Protein AF-A0A947CQV2-F1 (afdb_monomer)

Nearest PDB structures (foldseek):
  3fd9-assembly1_C  TM=3.934E-01  e=8.114E+00  Pseudomonas aeruginosa UCBPP-PA14

Solvent-accessible surface area (backbone atoms only — not comparable to full-atom values): 6182 Å² total; per-residue (Å²): 134,90,91,75,80,90,82,76,84,81,69,78,75,83,77,70,65,72,61,65,62,58,61,70,60,51,79,56,51,62,56,54,51,52,47,46,51,70,76,37,44,71,57,55,51,52,50,51,51,51,52,52,49,63,61,45,42,61,57,50,47,54,52,40,49,50,52,27,52,52,39,44,52,49,32,71,75,38,68,87,66,44,68,61,62,34,51,54,36,50,52,52,42,51,50,48,52,49,52,47,62,74,73,106

Secondary structure (DSSP, 8-state):
----STT----------THHHHHTTGGGHHHHHHHHHHH-HHHHHHHHHHHHHHHHHHHHHHHHHHHHHHHHHHHHH-GGG-SHHHHHHHHHHHHHHHHHHHH-

Mean predicted aligned error: 14.05 Å

Foldseek 3Di:
DDPPPPPPPPPPPPPDDPVVVVVVVPVCVVVVVVVCCVPPVVVVVVVVVLVVVLVVLVVVLVVLVVQLVVQVVVCVVPVVVPDVSNVVSVVVSVVSVVVNVVSD

Sequence (104 aa):
MTARDSAADHRPADRRPIWSRALRRLPGLGDGLRLLWRAAPRWAIANSVVLVLQAIVPLVGLILLKWMVDALTASLADPELGIRLPLVYATLVGGVALIGALLQ

Structure (mmCIF, N/CA/C/O backbone):
data_AF-A0A947CQV2-F1
#
_entry.id   AF-A0A947CQV2-F1
#
loop_
_atom_site.group_PDB
_atom_site.id
_atom_site.type_symbol
_atom_site.label_atom_id
_atom_site.label_alt_id
_atom_site.label_comp_id
_atom_site.label_asym_id
_atom_site.label_entity_id
_atom_site.label_seq_id
_atom_site.pdbx_PDB_ins_code
_atom_site.Cartn_x
_atom_site.Cartn_y
_atom_site.Cartn_z
_atom_site.occupancy
_atom_site.B_iso_or_equiv
_atom_site.auth_seq_id
_atom_site.auth_comp_id
_atom_site.auth_asym_id
_atom_site.auth_atom_id
_atom_site.pdbx_PDB_model_num
ATOM 1 N N . MET A 1 1 ? 27.231 30.588 64.260 1.00 50.72 1 MET A N 1
ATOM 2 C CA . MET A 1 1 ? 25.787 30.416 64.016 1.00 50.72 1 MET A CA 1
ATOM 3 C C . MET A 1 1 ? 25.602 30.218 62.515 1.00 50.72 1 MET A C 1
ATOM 5 O O . MET A 1 1 ? 25.939 31.114 61.760 1.00 50.72 1 MET A O 1
ATOM 9 N N . THR A 1 2 ? 25.232 28.992 62.122 1.00 54.53 2 THR A N 1
ATOM 10 C CA . THR A 1 2 ? 24.500 28.624 60.887 1.00 54.53 2 THR A CA 1
ATOM 11 C C . THR A 1 2 ? 25.012 29.124 59.524 1.00 54.53 2 THR A C 1
ATOM 13 O O . THR A 1 2 ? 24.411 29.993 58.907 1.00 54.53 2 THR A O 1
ATOM 16 N N . ALA A 1 3 ? 26.060 28.481 58.998 1.00 56.31 3 ALA A N 1
ATOM 17 C CA . ALA A 1 3 ? 26.448 28.539 57.578 1.00 56.31 3 ALA A CA 1
ATOM 18 C C . ALA A 1 3 ? 26.563 27.120 56.975 1.00 56.31 3 ALA A C 1
ATOM 20 O O . ALA A 1 3 ? 27.506 26.810 56.253 1.00 56.31 3 ALA A O 1
ATOM 21 N N . ARG A 1 4 ? 25.646 26.21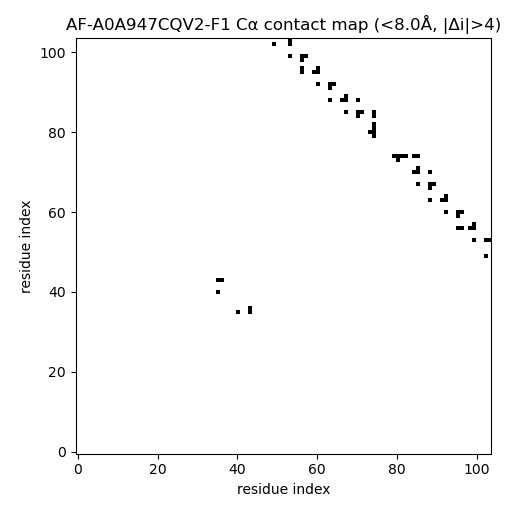4 57.355 1.00 58.28 4 ARG A N 1
ATOM 22 C CA . ARG A 1 4 ? 25.687 24.784 56.983 1.00 58.28 4 ARG A CA 1
ATOM 23 C C . ARG A 1 4 ? 24.419 24.274 56.280 1.00 58.28 4 ARG A C 1
ATOM 25 O O . ARG A 1 4 ? 24.365 23.100 55.947 1.00 58.28 4 ARG A O 1
ATOM 32 N N . ASP A 1 5 ? 23.449 25.148 56.001 1.00 58.69 5 ASP A N 1
ATOM 33 C CA . ASP A 1 5 ? 22.131 24.754 55.466 1.00 58.69 5 ASP A CA 1
ATOM 34 C C . ASP A 1 5 ? 21.984 24.828 53.937 1.00 58.69 5 ASP A C 1
ATOM 36 O O . ASP A 1 5 ? 20.984 24.368 53.397 1.00 58.69 5 ASP A O 1
ATOM 40 N N . SER A 1 6 ? 22.962 25.348 53.189 1.00 57.75 6 SER A N 1
ATOM 41 C CA . SER A 1 6 ? 22.804 25.513 51.728 1.00 57.75 6 SER A CA 1
ATOM 42 C C . SER A 1 6 ? 23.160 24.286 50.880 1.00 57.75 6 SER A C 1
ATOM 44 O O . SER A 1 6 ? 23.062 24.358 49.660 1.00 57.75 6 SER A O 1
ATOM 46 N N . ALA A 1 7 ? 23.571 23.162 51.475 1.00 58.69 7 ALA A N 1
ATOM 47 C CA . ALA A 1 7 ? 24.149 22.043 50.719 1.00 58.69 7 ALA A CA 1
ATOM 48 C C . ALA A 1 7 ? 23.222 20.829 50.501 1.00 58.69 7 ALA A C 1
ATOM 50 O O . ALA A 1 7 ? 23.678 19.836 49.942 1.00 58.69 7 ALA A O 1
ATOM 51 N N . ALA A 1 8 ? 21.954 20.858 50.929 1.00 59.72 8 ALA A N 1
ATOM 52 C CA . ALA A 1 8 ? 21.172 19.618 51.047 1.00 59.72 8 ALA A CA 1
ATOM 53 C C . ALA A 1 8 ? 19.721 19.660 50.536 1.00 59.72 8 ALA A C 1
ATOM 55 O O . ALA A 1 8 ? 18.900 18.885 51.012 1.00 59.72 8 ALA A O 1
ATOM 56 N N . ASP A 1 9 ? 19.395 20.479 49.532 1.00 60.84 9 ASP A N 1
ATOM 57 C CA . ASP A 1 9 ? 18.125 20.320 48.796 1.00 60.84 9 ASP A CA 1
ATOM 58 C C . ASP A 1 9 ? 18.383 19.992 47.322 1.00 60.84 9 ASP A C 1
ATOM 60 O O . ASP A 1 9 ? 17.929 20.646 46.390 1.00 60.84 9 ASP A O 1
ATOM 64 N N . HIS A 1 10 ? 19.166 18.938 47.094 1.00 61.22 10 HIS A N 1
ATOM 65 C CA . HIS A 1 10 ? 19.138 18.193 45.837 1.00 61.22 10 HIS A CA 1
ATOM 66 C C . HIS A 1 10 ? 18.094 17.086 45.964 1.00 61.22 10 HIS A C 1
ATOM 68 O O . HIS A 1 10 ? 18.415 15.898 45.949 1.00 61.22 10 HIS A O 1
ATOM 74 N N . ARG 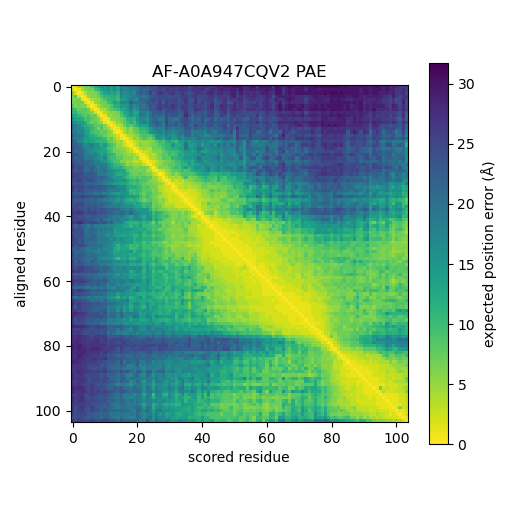A 1 11 ? 16.819 17.472 46.115 1.00 66.50 11 ARG A N 1
ATOM 75 C CA . ARG A 1 11 ? 15.720 16.530 45.897 1.00 66.50 11 ARG A CA 1
ATOM 76 C C . ARG A 1 11 ? 15.779 16.108 44.435 1.00 66.50 11 ARG A C 1
ATOM 78 O O . ARG A 1 11 ? 15.623 16.971 43.567 1.00 66.50 11 ARG A O 1
ATOM 85 N N . PRO A 1 12 ? 15.989 14.819 44.123 1.00 62.38 12 PRO A N 1
ATOM 86 C CA . PRO A 1 12 ? 15.818 14.354 42.762 1.00 62.38 12 PRO A CA 1
ATOM 87 C C . PRO A 1 12 ? 14.360 14.628 42.399 1.00 62.38 12 PRO A C 1
ATOM 89 O O . PRO A 1 12 ? 13.446 14.018 42.952 1.00 62.38 12 PRO A O 1
ATOM 92 N N . ALA A 1 13 ? 14.142 15.620 41.534 1.00 67.50 13 ALA A N 1
ATOM 93 C CA . ALA A 1 13 ? 12.832 15.921 40.995 1.00 67.50 13 ALA A CA 1
ATOM 94 C C . ALA A 1 13 ? 12.293 14.621 40.394 1.00 67.50 13 ALA A C 1
ATOM 96 O O . ALA A 1 13 ? 12.874 14.091 39.446 1.00 67.50 13 ALA A O 1
ATOM 97 N N . ASP A 1 14 ? 11.234 14.087 41.002 1.00 67.75 14 ASP A N 1
ATOM 98 C CA . ASP A 1 14 ? 10.575 12.850 40.604 1.00 67.75 14 ASP A CA 1
ATOM 99 C C . ASP A 1 14 ? 10.021 13.020 39.180 1.00 67.75 14 ASP A C 1
ATOM 101 O O . ASP A 1 14 ? 8.881 13.437 38.965 1.00 67.75 14 ASP A O 1
ATOM 105 N N . ARG A 1 15 ? 10.867 12.764 38.174 1.00 66.31 15 ARG A N 1
ATOM 106 C CA . ARG A 1 15 ? 10.526 12.795 36.749 1.00 66.31 15 ARG A CA 1
ATOM 107 C C . ARG A 1 15 ? 9.733 11.542 36.397 1.00 66.31 15 ARG A C 1
ATOM 109 O O . ARG A 1 15 ? 10.148 10.758 35.542 1.00 66.31 15 ARG A O 1
ATOM 116 N N . ARG A 1 16 ? 8.582 11.321 37.038 1.00 68.06 16 ARG A N 1
ATOM 117 C CA . ARG A 1 16 ? 7.696 10.245 36.590 1.00 68.06 16 ARG A CA 1
ATOM 118 C C . ARG A 1 16 ? 7.202 10.581 35.186 1.00 68.06 16 ARG A C 1
ATOM 120 O O . ARG A 1 16 ? 6.618 11.650 34.989 1.00 68.06 16 ARG A O 1
ATOM 127 N N . PRO A 1 17 ? 7.413 9.690 34.206 1.00 67.50 17 PRO A N 1
ATOM 128 C CA . PRO A 1 17 ? 7.001 9.931 32.836 1.00 67.50 17 PRO A CA 1
ATOM 129 C C . PRO A 1 17 ? 5.488 10.178 32.773 1.00 67.50 17 PRO A C 1
ATOM 131 O O . PRO A 1 17 ? 4.681 9.376 33.257 1.00 67.50 17 PRO A O 1
ATOM 134 N N . ILE A 1 18 ? 5.113 11.295 32.146 1.00 71.06 18 ILE A N 1
ATOM 135 C CA . ILE A 1 18 ? 3.733 11.775 31.943 1.00 71.06 18 ILE A CA 1
ATOM 136 C C . ILE A 1 18 ? 2.848 10.678 31.308 1.00 71.06 18 ILE A C 1
ATOM 138 O O . ILE A 1 18 ? 1.661 10.556 31.617 1.00 71.06 18 ILE A O 1
ATOM 142 N N . TRP A 1 19 ? 3.465 9.799 30.515 1.00 70.69 19 TRP A N 1
ATOM 143 C CA . TRP A 1 19 ? 2.900 8.611 29.871 1.00 70.69 19 TRP A CA 1
ATOM 144 C C . TRP A 1 19 ? 2.158 7.655 30.823 1.00 70.69 19 TRP A C 1
ATOM 146 O O . TRP A 1 19 ? 1.178 7.026 30.427 1.00 70.69 19 TRP A O 1
ATOM 156 N N . SER A 1 20 ? 2.545 7.595 32.103 1.00 70.19 20 SER A N 1
ATOM 157 C CA . SER A 1 20 ? 1.886 6.746 33.111 1.00 70.19 20 SER A CA 1
ATOM 158 C C . SER A 1 20 ? 0.426 7.135 33.392 1.00 70.19 20 SER A C 1
ATOM 160 O O . SER A 1 20 ? -0.370 6.284 33.794 1.00 70.19 20 SER A O 1
ATOM 162 N N . ARG A 1 21 ? 0.041 8.397 33.145 1.00 66.19 21 ARG A N 1
ATOM 163 C CA . ARG A 1 21 ? -1.358 8.850 33.247 1.00 66.19 21 ARG A CA 1
ATOM 164 C C . ARG A 1 21 ? -2.159 8.534 31.986 1.00 66.19 21 ARG A C 1
ATOM 166 O O . ARG A 1 21 ? -3.353 8.270 32.088 1.00 66.19 21 ARG A O 1
ATOM 173 N N . ALA A 1 22 ? -1.505 8.528 30.824 1.00 66.88 22 ALA A N 1
ATOM 174 C CA . ALA A 1 22 ? -2.129 8.170 29.552 1.00 66.88 22 ALA A CA 1
ATOM 175 C C . ALA A 1 22 ? -2.471 6.672 29.507 1.00 66.88 22 ALA A C 1
ATOM 177 O O . ALA A 1 22 ? -3.593 6.309 29.162 1.00 66.88 22 ALA A O 1
ATOM 178 N N . LEU A 1 23 ? -1.559 5.815 29.985 1.00 71.25 23 LEU A N 1
ATOM 179 C CA . LEU A 1 23 ? -1.777 4.366 30.080 1.00 71.25 23 LEU A CA 1
ATOM 180 C C . LEU A 1 23 ? -2.953 4.004 31.007 1.00 71.25 23 LEU A C 1
ATOM 182 O O . LEU A 1 23 ? -3.704 3.079 30.719 1.00 71.25 23 LEU A O 1
ATOM 186 N N . ARG A 1 24 ? -3.184 4.772 32.083 1.00 67.06 24 ARG A N 1
ATOM 187 C CA . ARG A 1 24 ? -4.314 4.547 33.008 1.00 67.06 24 ARG A CA 1
ATOM 188 C C . ARG A 1 24 ? -5.686 4.912 32.434 1.00 67.06 24 ARG A C 1
ATOM 190 O O . ARG A 1 24 ? -6.684 4.537 33.037 1.00 67.06 24 ARG A O 1
ATOM 197 N N . ARG A 1 25 ? -5.757 5.618 31.296 1.00 65.50 25 ARG A N 1
ATOM 198 C CA . ARG A 1 25 ? -7.020 5.911 30.587 1.00 65.50 25 ARG A CA 1
ATOM 199 C C . ARG A 1 25 ? -7.378 4.872 29.521 1.00 65.50 25 ARG A C 1
ATOM 201 O O . ARG A 1 25 ? -8.504 4.872 29.038 1.00 65.50 25 ARG A O 1
ATOM 208 N N . LEU A 1 26 ? -6.459 3.963 29.198 1.00 66.75 26 LEU A N 1
ATOM 209 C CA . LEU A 1 26 ? -6.691 2.865 28.257 1.00 66.75 26 LEU A CA 1
ATOM 210 C C . LEU A 1 26 ? -7.747 1.821 28.685 1.00 66.75 26 LEU A C 1
ATOM 212 O O . LEU A 1 26 ? -8.362 1.259 27.780 1.00 66.75 26 LEU A O 1
ATOM 216 N N . PRO A 1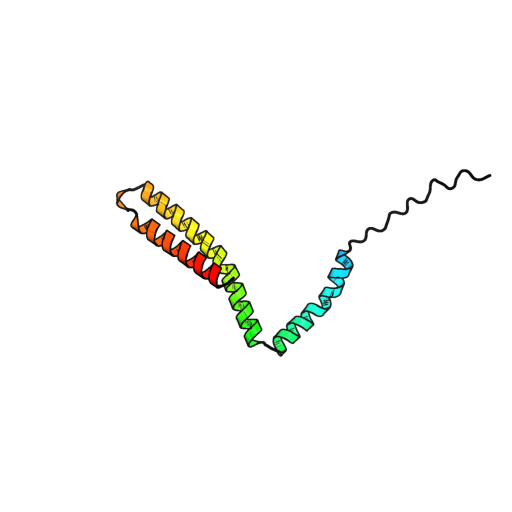 27 ? -8.025 1.552 29.985 1.00 65.94 27 PRO A N 1
ATOM 217 C CA . PRO A 1 27 ? -8.963 0.492 30.373 1.00 65.94 27 PRO A CA 1
ATOM 218 C C . PRO A 1 27 ? -10.381 0.650 29.801 1.00 65.94 27 PRO A C 1
ATOM 220 O O . PRO A 1 27 ? -11.059 -0.348 29.598 1.00 65.94 27 PRO A O 1
ATOM 223 N N . GLY A 1 28 ? -10.817 1.880 29.493 1.00 65.69 28 GLY A N 1
ATOM 224 C CA . GLY A 1 28 ? -12.146 2.159 28.928 1.00 65.69 28 GLY A CA 1
ATOM 225 C C . GLY A 1 28 ? -12.245 2.077 27.398 1.00 65.69 28 GLY A C 1
ATOM 226 O O . GLY A 1 28 ? -13.339 2.211 26.851 1.00 65.69 28 GLY A O 1
ATOM 227 N N . LEU A 1 29 ? -11.136 1.857 26.680 1.00 68.06 29 LEU A N 1
ATOM 228 C CA . LEU A 1 29 ? -11.155 1.759 25.211 1.00 68.06 29 LEU A CA 1
ATOM 229 C C . LEU A 1 29 ? -11.936 0.534 24.726 1.00 68.06 29 LEU A C 1
ATOM 231 O O . LEU A 1 29 ? -12.607 0.603 23.698 1.00 68.06 29 LEU A O 1
ATOM 235 N N . GLY A 1 30 ? -11.888 -0.564 25.488 1.00 73.75 30 GLY A N 1
ATOM 236 C CA . GLY A 1 30 ? -12.655 -1.773 25.192 1.00 73.75 30 GLY A CA 1
ATOM 237 C C . GLY A 1 30 ? -14.163 -1.531 25.243 1.00 73.75 30 GLY A C 1
ATOM 238 O O . GLY A 1 30 ? -14.884 -1.979 24.354 1.00 73.75 30 GLY A O 1
ATOM 239 N N . ASP A 1 31 ? -14.633 -0.753 26.221 1.00 71.25 31 ASP A N 1
ATOM 240 C CA . ASP A 1 31 ? -16.052 -0.415 26.354 1.00 71.25 31 ASP A CA 1
ATOM 241 C C . ASP A 1 31 ? -16.519 0.549 25.262 1.00 71.25 31 ASP A C 1
ATOM 243 O O . ASP A 1 31 ? -17.605 0.367 24.712 1.00 71.25 31 ASP A O 1
ATOM 247 N N . GLY A 1 32 ? -15.680 1.515 24.870 1.00 72.69 32 GLY A N 1
ATOM 248 C CA . GLY A 1 32 ? -15.955 2.397 23.731 1.00 72.69 32 GLY A CA 1
ATOM 249 C C . GLY A 1 32 ? -16.068 1.633 22.407 1.00 72.69 32 GLY A C 1
ATOM 250 O O . GLY A 1 32 ? -17.005 1.854 21.636 1.00 72.69 32 GLY A O 1
ATOM 251 N N . LEU A 1 33 ? -15.172 0.670 22.172 1.00 72.69 33 LEU A N 1
ATOM 252 C CA . LEU A 1 33 ? -15.209 -0.185 20.983 1.00 72.69 33 LEU A CA 1
ATOM 253 C C . LEU A 1 33 ? -16.425 -1.123 20.993 1.00 72.69 33 LEU A C 1
ATOM 255 O O . LEU A 1 33 ? -17.050 -1.352 19.957 1.00 72.69 33 LEU A O 1
ATOM 259 N N . ARG A 1 34 ? -16.804 -1.620 22.173 1.00 74.31 34 ARG A N 1
ATOM 260 C CA . ARG A 1 34 ? -18.006 -2.436 22.376 1.00 74.31 34 ARG A CA 1
ATOM 261 C C . ARG A 1 34 ? -19.288 -1.630 22.158 1.00 74.31 34 ARG A C 1
ATOM 263 O O . ARG A 1 34 ? -20.260 -2.179 21.639 1.00 74.31 34 ARG A O 1
ATOM 270 N N . LEU A 1 35 ? -19.289 -0.338 22.496 1.00 75.50 35 LEU A N 1
ATOM 271 C CA . LEU A 1 35 ? -20.391 0.582 22.204 1.00 75.50 35 LEU A CA 1
ATOM 272 C C . LEU A 1 35 ? -20.525 0.833 20.698 1.00 75.50 35 LEU A C 1
ATOM 274 O O . LEU A 1 35 ? -21.629 0.749 20.167 1.00 75.50 35 LEU A O 1
ATOM 278 N N . LEU A 1 36 ? -19.404 1.062 20.005 1.00 75.62 36 LEU A N 1
ATOM 279 C CA . LEU A 1 36 ? -19.361 1.217 18.548 1.00 75.62 36 LEU A CA 1
ATOM 280 C C . LEU A 1 36 ? -19.895 -0.038 17.840 1.00 75.62 36 LEU A C 1
ATOM 282 O O . LEU A 1 36 ? -20.720 0.056 16.932 1.00 75.62 36 LEU A O 1
ATOM 286 N N . TRP A 1 37 ? -19.494 -1.217 18.323 1.00 73.00 37 TRP A N 1
ATOM 287 C CA . TRP A 1 37 ? -19.994 -2.506 17.844 1.00 73.00 37 TRP A CA 1
ATOM 288 C C . TRP A 1 37 ? -21.483 -2.733 18.124 1.00 73.00 37 TRP A C 1
ATOM 290 O O . TRP A 1 37 ? -22.143 -3.427 17.355 1.00 73.00 37 TRP A O 1
ATOM 300 N N . ARG A 1 38 ? -22.038 -2.148 19.191 1.00 76.50 38 ARG A N 1
ATOM 301 C CA . ARG A 1 38 ? -23.478 -2.212 19.493 1.00 76.50 38 ARG A CA 1
ATOM 302 C C . ARG A 1 38 ? -24.304 -1.219 18.680 1.00 76.50 38 ARG A C 1
ATOM 304 O O . ARG A 1 38 ? -25.420 -1.547 18.297 1.00 76.50 38 ARG A O 1
ATOM 311 N N . ALA A 1 39 ? -23.774 -0.024 18.437 1.00 80.06 39 ALA A N 1
ATOM 312 C CA . ALA A 1 39 ? -24.483 1.048 17.748 1.00 80.06 39 ALA A CA 1
ATOM 313 C C . ALA A 1 39 ? -24.435 0.902 16.218 1.00 80.06 39 ALA A C 1
ATOM 315 O O . ALA A 1 39 ? -25.418 1.194 15.542 1.00 80.06 39 ALA A O 1
ATOM 316 N N . ALA A 1 40 ? -23.306 0.449 15.663 1.00 78.31 40 ALA A N 1
ATOM 317 C CA . ALA A 1 40 ? -23.083 0.421 14.220 1.00 78.31 40 ALA A CA 1
ATOM 318 C C . ALA A 1 40 ? -22.185 -0.758 13.770 1.00 78.31 40 ALA A C 1
ATOM 320 O O . ALA A 1 40 ? -21.153 -0.539 13.131 1.00 78.31 40 ALA A O 1
ATOM 321 N N . PRO A 1 41 ? -22.569 -2.024 14.034 1.00 78.50 41 PRO A N 1
ATOM 322 C CA . PRO A 1 41 ? -21.741 -3.198 13.725 1.00 78.50 41 PRO A CA 1
ATOM 323 C C . PRO A 1 41 ? -21.418 -3.325 12.231 1.00 78.50 41 PRO A C 1
ATOM 325 O O . PRO A 1 41 ? -20.275 -3.563 11.853 1.00 78.50 41 PRO A O 1
ATOM 328 N N . ARG A 1 42 ? -22.411 -3.103 11.357 1.00 80.88 42 ARG A N 1
ATOM 329 C CA . ARG A 1 42 ? -22.218 -3.162 9.896 1.00 80.88 42 ARG A CA 1
ATOM 330 C C . ARG A 1 42 ? -21.232 -2.102 9.401 1.00 80.88 42 ARG A C 1
ATOM 332 O O . ARG A 1 42 ? -20.449 -2.375 8.498 1.00 80.88 42 ARG A O 1
ATOM 339 N N . TRP A 1 43 ? -21.257 -0.920 10.010 1.00 81.06 43 TRP A N 1
ATOM 340 C CA . TRP A 1 43 ? -20.376 0.194 9.661 1.00 81.06 43 TRP A CA 1
ATOM 341 C C . TRP A 1 43 ? -18.954 -0.030 10.181 1.00 81.06 43 TRP A C 1
ATOM 343 O O . TRP A 1 43 ? -18.000 0.214 9.452 1.00 81.06 43 TRP A O 1
ATOM 353 N N . ALA A 1 44 ? -18.800 -0.576 11.393 1.00 84.00 44 ALA A N 1
ATOM 354 C CA . ALA A 1 44 ? -17.497 -0.955 11.937 1.00 84.00 44 ALA A CA 1
ATOM 355 C C . ALA A 1 44 ? -16.807 -2.028 11.077 1.00 84.00 44 ALA A C 1
ATOM 357 O O . ALA A 1 44 ? -15.614 -1.915 10.798 1.00 84.00 44 ALA A O 1
ATOM 358 N N . ILE A 1 45 ? -17.555 -3.029 10.598 1.00 85.62 45 ILE A N 1
ATOM 359 C CA . ILE A 1 45 ? -17.028 -4.055 9.686 1.00 85.62 45 ILE A CA 1
ATOM 360 C C . ILE A 1 45 ? -16.616 -3.430 8.351 1.00 85.62 45 ILE A C 1
ATOM 362 O O . ILE A 1 45 ? -15.500 -3.668 7.899 1.00 85.62 45 ILE A O 1
ATOM 366 N N . ALA A 1 46 ? -17.475 -2.603 7.746 1.00 87.00 46 ALA A N 1
ATOM 367 C CA . ALA A 1 46 ? -17.163 -1.930 6.485 1.00 87.00 46 ALA A CA 1
ATOM 368 C C . ALA A 1 46 ? -15.884 -1.085 6.596 1.00 87.00 46 ALA A C 1
ATOM 370 O O . ALA A 1 46 ? -14.987 -1.220 5.768 1.00 87.00 46 ALA A O 1
ATOM 371 N N . ASN A 1 47 ? -15.753 -0.295 7.664 1.00 85.38 47 ASN A N 1
ATOM 372 C CA . ASN A 1 47 ? -14.559 0.513 7.898 1.00 85.38 47 ASN A CA 1
ATOM 373 C C . ASN A 1 47 ? -13.315 -0.350 8.134 1.00 85.38 47 ASN A C 1
ATOM 375 O O . ASN A 1 47 ? -12.245 -0.029 7.634 1.00 85.38 47 ASN A O 1
ATOM 379 N N . SER A 1 48 ? -13.452 -1.470 8.851 1.00 86.31 48 SER A N 1
ATOM 380 C CA . SER A 1 48 ? -12.345 -2.411 9.062 1.00 86.31 48 SER A CA 1
ATOM 381 C C . SER A 1 48 ? -11.863 -3.009 7.739 1.00 86.31 48 SER A C 1
ATOM 383 O O . SER A 1 48 ? -10.663 -3.090 7.503 1.00 86.31 48 SER A O 1
ATOM 385 N N . VAL A 1 49 ? -12.790 -3.383 6.851 1.00 88.31 49 VAL A N 1
ATOM 386 C CA . VAL A 1 49 ? -12.476 -3.894 5.508 1.00 88.31 49 VAL A CA 1
ATOM 387 C C . VAL A 1 49 ? -11.765 -2.829 4.672 1.00 88.31 49 VAL A C 1
ATOM 389 O O . VAL A 1 49 ? -10.736 -3.129 4.070 1.00 88.31 49 VAL A O 1
ATOM 392 N N . VAL A 1 50 ? -12.256 -1.586 4.679 1.00 88.12 50 VAL A N 1
ATOM 393 C CA . VAL A 1 50 ? -11.606 -0.458 3.989 1.00 88.12 50 VAL A CA 1
ATOM 394 C C . VAL A 1 50 ? -10.198 -0.216 4.534 1.00 88.12 50 VAL A C 1
ATOM 396 O O . VAL A 1 50 ? -9.273 -0.053 3.746 1.00 88.12 50 VA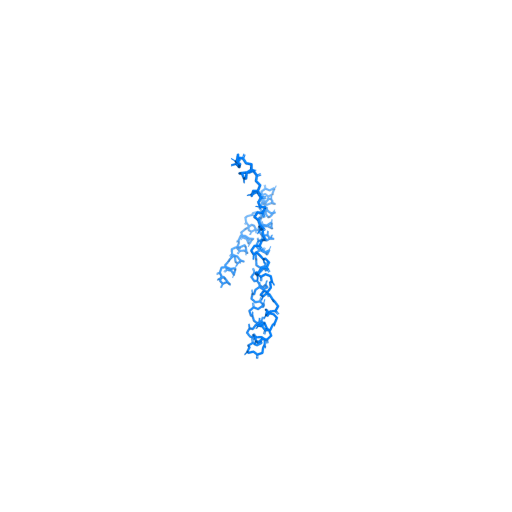L A O 1
ATOM 399 N N . LEU A 1 51 ? -10.002 -0.279 5.854 1.00 87.88 51 LEU A N 1
ATOM 400 C CA . LEU A 1 51 ? -8.683 -0.131 6.477 1.00 87.88 51 LEU A CA 1
ATOM 401 C C . LEU A 1 51 ? -7.708 -1.227 6.028 1.00 87.88 51 LEU A C 1
ATOM 403 O O . LEU A 1 51 ? -6.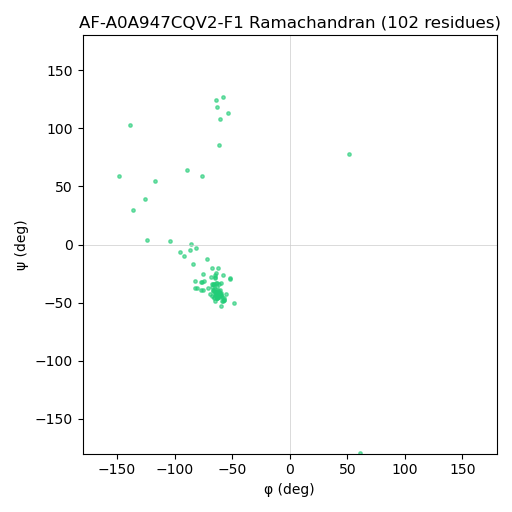548 -0.956 5.729 1.00 87.88 51 LEU A O 1
ATOM 407 N N . VAL A 1 52 ? -8.182 -2.474 5.974 1.00 88.69 52 VAL A N 1
ATOM 408 C CA . VAL A 1 52 ? -7.383 -3.615 5.507 1.00 88.69 52 VAL A CA 1
ATOM 409 C C . VAL A 1 52 ? -7.014 -3.433 4.035 1.00 88.69 52 VAL A C 1
ATOM 411 O O . VAL A 1 52 ? -5.856 -3.620 3.672 1.00 88.69 52 VAL A O 1
ATOM 414 N N . LEU A 1 53 ? -7.961 -3.005 3.198 1.00 85.31 53 LEU A N 1
ATOM 415 C CA . LEU A 1 53 ? -7.703 -2.667 1.796 1.00 85.31 53 LEU A CA 1
ATOM 416 C C . LEU A 1 53 ? -6.661 -1.547 1.676 1.00 85.31 53 LEU A C 1
ATOM 418 O O . LEU A 1 53 ? -5.679 -1.718 0.958 1.00 85.31 53 LEU A O 1
ATOM 422 N N . GLN A 1 54 ? -6.810 -0.456 2.430 1.00 85.44 54 GLN A N 1
ATOM 423 C CA . GLN A 1 54 ? -5.844 0.646 2.471 1.00 85.44 54 GLN A CA 1
ATOM 424 C C . GLN A 1 54 ? -4.451 0.199 2.923 1.00 85.44 54 GLN A C 1
ATOM 426 O O . GLN A 1 54 ? -3.467 0.750 2.447 1.00 85.44 54 GLN A O 1
ATOM 431 N N . ALA A 1 55 ? -4.342 -0.793 3.810 1.00 86.56 55 ALA A N 1
ATOM 432 C CA . ALA A 1 55 ? -3.054 -1.340 4.234 1.00 86.56 55 ALA A CA 1
ATOM 433 C C . ALA A 1 55 ? -2.423 -2.258 3.173 1.00 86.56 55 ALA A C 1
ATOM 435 O O . ALA A 1 55 ? -1.201 -2.305 3.040 1.00 86.56 55 ALA A O 1
ATOM 436 N N . ILE A 1 56 ? -3.240 -2.972 2.396 1.00 87.31 56 ILE A N 1
ATOM 437 C CA . ILE A 1 56 ? -2.773 -3.878 1.338 1.00 87.31 56 ILE A CA 1
ATOM 438 C C . ILE A 1 56 ? -2.335 -3.101 0.091 1.00 87.31 56 ILE A C 1
ATOM 440 O O . ILE A 1 56 ? -1.322 -3.447 -0.515 1.00 87.31 56 ILE A O 1
ATOM 444 N N . VAL A 1 57 ? -3.053 -2.040 -0.285 1.00 85.50 57 VAL A N 1
ATOM 445 C CA . VAL A 1 57 ? -2.744 -1.204 -1.459 1.00 85.50 57 VAL A CA 1
ATOM 446 C C . VAL A 1 57 ? -1.268 -0.760 -1.541 1.00 85.50 57 VAL A C 1
ATOM 448 O O . VAL A 1 57 ? -0.661 -0.983 -2.591 1.00 85.50 57 VAL A O 1
ATOM 451 N N . PRO A 1 58 ? -0.630 -0.199 -0.493 1.00 83.06 58 PRO A N 1
ATOM 452 C CA . PRO A 1 58 ? 0.774 0.205 -0.560 1.00 83.06 58 PRO A CA 1
ATOM 453 C C . PRO A 1 58 ? 1.727 -0.989 -0.702 1.00 83.06 58 PRO A C 1
ATOM 455 O O . PRO A 1 58 ? 2.729 -0.877 -1.410 1.00 83.06 58 PRO A O 1
ATOM 458 N N . LEU A 1 59 ? 1.413 -2.150 -0.107 1.00 85.56 59 LEU A N 1
ATOM 459 C CA . LEU A 1 59 ? 2.192 -3.376 -0.330 1.00 85.56 59 LEU A CA 1
ATOM 460 C C . LEU A 1 59 ? 2.113 -3.827 -1.791 1.00 85.56 59 LEU A C 1
ATOM 462 O O . LEU A 1 59 ? 3.130 -4.180 -2.388 1.00 85.56 59 LEU A O 1
ATOM 466 N N . VAL A 1 60 ? 0.916 -3.798 -2.376 1.00 83.81 60 VAL A N 1
ATOM 467 C CA . VAL A 1 60 ? 0.709 -4.137 -3.787 1.00 83.81 60 VAL A CA 1
ATOM 468 C C . VAL A 1 60 ? 1.482 -3.165 -4.680 1.00 83.81 60 VAL A C 1
ATOM 470 O O . VAL A 1 60 ? 2.182 -3.609 -5.586 1.00 83.81 60 VAL A O 1
ATOM 473 N N . GLY A 1 61 ? 1.455 -1.862 -4.382 1.00 83.19 61 GLY A N 1
ATOM 474 C CA . GLY A 1 61 ? 2.240 -0.856 -5.104 1.00 83.19 61 GLY A CA 1
ATOM 475 C C . GLY A 1 61 ? 3.741 -1.167 -5.136 1.00 83.19 61 GLY A C 1
ATOM 476 O O . GLY A 1 61 ? 4.364 -1.081 -6.194 1.00 83.19 61 GLY A O 1
ATOM 477 N N . LEU A 1 62 ? 4.315 -1.612 -4.013 1.00 85.12 62 LEU A N 1
ATOM 478 C CA . LEU A 1 62 ? 5.722 -2.028 -3.946 1.00 85.12 62 LEU A CA 1
ATOM 479 C C . LEU A 1 62 ? 6.020 -3.260 -4.812 1.00 85.12 62 LEU A C 1
ATOM 481 O O . LEU A 1 62 ? 7.051 -3.307 -5.486 1.00 85.12 62 LEU A O 1
ATOM 485 N N . ILE A 1 63 ? 5.126 -4.251 -4.820 1.00 84.94 63 ILE A N 1
ATOM 486 C CA . ILE A 1 63 ? 5.288 -5.459 -5.642 1.00 84.94 63 ILE A CA 1
ATOM 487 C C . ILE A 1 63 ? 5.212 -5.105 -7.129 1.00 84.94 63 ILE A C 1
ATOM 489 O O . ILE A 1 63 ? 6.055 -5.543 -7.910 1.00 84.94 63 ILE A O 1
ATOM 493 N N . LEU A 1 64 ? 4.245 -4.276 -7.520 1.00 81.88 64 LEU A N 1
ATOM 494 C CA . LEU A 1 64 ? 4.099 -3.830 -8.902 1.00 81.88 64 LEU A CA 1
ATOM 495 C C . LEU A 1 64 ? 5.313 -3.023 -9.372 1.00 81.88 64 LEU A C 1
ATOM 497 O O . LEU A 1 64 ? 5.774 -3.225 -10.493 1.00 81.88 64 LEU A O 1
ATOM 501 N N . LEU A 1 65 ? 5.869 -2.162 -8.513 1.00 84.31 65 LEU A N 1
ATOM 502 C CA . LEU A 1 65 ? 7.108 -1.449 -8.815 1.00 84.31 65 LEU A CA 1
ATOM 503 C C . LEU A 1 65 ? 8.255 -2.426 -9.093 1.00 84.31 65 LEU A C 1
ATOM 505 O O . LEU A 1 65 ? 8.971 -2.259 -10.079 1.00 84.31 65 LEU A O 1
ATOM 509 N N . LYS A 1 66 ? 8.403 -3.469 -8.268 1.00 87.44 66 LYS A N 1
ATOM 510 C CA . LYS A 1 66 ? 9.407 -4.514 -8.497 1.00 87.44 66 LYS A CA 1
ATOM 511 C C . LYS A 1 66 ? 9.222 -5.174 -9.866 1.00 87.44 66 LYS A C 1
ATOM 513 O O . LYS A 1 66 ? 10.182 -5.275 -10.620 1.00 87.44 66 LYS A O 1
ATOM 518 N N . TRP A 1 67 ? 7.996 -5.562 -10.208 1.00 83.06 67 TRP A N 1
ATOM 519 C CA . TRP A 1 67 ? 7.707 -6.226 -11.482 1.00 83.06 67 TRP A CA 1
ATOM 520 C C . TRP A 1 67 ? 7.948 -5.300 -12.680 1.00 83.06 67 TRP A C 1
ATOM 522 O O . TRP A 1 67 ? 8.431 -5.751 -13.715 1.00 83.06 67 TRP A O 1
ATOM 532 N N . MET A 1 68 ? 7.680 -3.999 -12.534 1.00 82.50 68 MET A N 1
ATOM 533 C CA . MET A 1 68 ? 8.007 -2.996 -13.548 1.00 82.50 68 MET A CA 1
ATOM 534 C C . MET A 1 68 ? 9.520 -2.898 -13.771 1.00 82.50 68 MET A C 1
ATOM 536 O O . MET A 1 68 ? 9.963 -2.895 -14.916 1.00 82.50 68 MET A O 1
ATOM 540 N N . VAL A 1 69 ? 10.314 -2.847 -12.697 1.00 84.56 69 VAL A N 1
ATOM 541 C CA . VAL A 1 69 ? 11.783 -2.804 -12.783 1.00 84.56 69 VAL A CA 1
ATOM 542 C C . VAL A 1 69 ? 12.335 -4.083 -13.414 1.00 84.56 69 VAL A C 1
ATOM 544 O O . VAL A 1 69 ? 13.198 -4.003 -14.289 1.00 84.56 69 VAL A O 1
ATOM 547 N N . ASP A 1 70 ? 11.807 -5.246 -13.031 1.00 83.56 70 ASP A N 1
ATOM 548 C CA . ASP A 1 70 ? 12.212 -6.535 -13.597 1.00 83.56 70 ASP A CA 1
ATOM 549 C C . ASP A 1 70 ? 11.880 -6.595 -15.107 1.00 83.56 70 ASP A C 1
ATOM 551 O O . ASP A 1 70 ? 12.729 -6.968 -15.919 1.00 83.56 70 ASP A O 1
ATOM 555 N N . ALA A 1 71 ? 10.692 -6.133 -15.517 1.00 81.94 71 ALA A N 1
ATOM 556 C CA . ALA A 1 71 ? 10.289 -6.064 -16.924 1.00 81.94 71 ALA A CA 1
ATOM 557 C C . ALA A 1 71 ? 11.112 -5.054 -17.741 1.00 81.94 71 ALA A C 1
ATOM 559 O O . ALA A 1 71 ? 11.465 -5.333 -18.888 1.00 81.94 71 ALA A O 1
ATOM 560 N N . LEU A 1 72 ? 11.445 -3.897 -17.160 1.00 82.00 72 LEU A N 1
ATOM 561 C CA . LEU A 1 72 ? 12.332 -2.915 -17.787 1.00 82.00 72 LEU A CA 1
ATOM 562 C C . LEU A 1 72 ? 13.727 -3.505 -17.998 1.00 82.00 72 LEU A C 1
ATOM 564 O O . LEU A 1 72 ? 14.274 -3.407 -19.093 1.00 82.00 72 LEU A O 1
ATOM 568 N N . THR A 1 73 ? 14.266 -4.180 -16.984 1.00 85.00 73 THR A N 1
ATOM 569 C CA . THR A 1 73 ? 15.579 -4.831 -17.064 1.00 85.00 73 THR A CA 1
ATOM 570 C C . THR A 1 73 ? 15.594 -5.912 -18.145 1.00 85.00 73 THR A C 1
ATOM 572 O O . THR A 1 73 ? 16.528 -5.959 -18.940 1.00 85.00 73 THR A O 1
ATOM 575 N N . ALA A 1 74 ? 14.533 -6.721 -18.243 1.00 81.62 74 ALA A N 1
ATOM 576 C CA . ALA A 1 74 ? 14.389 -7.719 -19.302 1.00 81.62 74 ALA A CA 1
ATOM 577 C C . ALA A 1 74 ? 14.318 -7.083 -20.703 1.00 81.62 74 ALA A C 1
ATOM 579 O O . ALA A 1 74 ? 14.993 -7.548 -21.614 1.00 81.62 74 ALA A O 1
ATOM 580 N N . SER A 1 75 ? 13.568 -5.985 -20.865 1.00 78.75 75 SER A N 1
ATOM 581 C CA . SER A 1 75 ? 13.468 -5.273 -22.151 1.00 78.75 75 SER A CA 1
ATOM 582 C C . SER A 1 75 ? 14.768 -4.580 -22.577 1.00 78.75 75 SER A C 1
ATOM 584 O O . SER A 1 75 ? 15.017 -4.409 -23.765 1.00 78.75 75 SER A O 1
ATOM 586 N N . LEU A 1 76 ? 15.601 -4.177 -21.612 1.00 80.94 76 LEU A N 1
ATOM 587 C CA . LEU A 1 76 ? 16.930 -3.624 -21.878 1.00 80.94 76 LEU A CA 1
ATOM 588 C C . LEU A 1 76 ? 17.946 -4.721 -22.222 1.00 80.94 76 LEU A C 1
ATOM 590 O O . LEU A 1 76 ? 18.870 -4.465 -22.988 1.00 80.94 76 LEU A O 1
ATOM 594 N N . ALA A 1 77 ? 17.791 -5.917 -21.646 1.00 84.19 77 ALA A N 1
ATOM 595 C CA . ALA A 1 77 ? 18.660 -7.060 -21.909 1.00 84.19 77 ALA A CA 1
ATOM 596 C C . ALA A 1 77 ? 18.401 -7.699 -23.283 1.00 84.19 77 ALA A C 1
ATOM 598 O O . ALA A 1 77 ? 19.338 -8.203 -23.898 1.00 84.19 77 ALA A O 1
ATOM 599 N N . ASP A 1 78 ? 17.158 -7.658 -23.763 1.00 80.38 78 ASP A N 1
ATOM 600 C CA . ASP A 1 78 ? 16.771 -8.186 -25.068 1.00 80.38 78 ASP A CA 1
ATOM 601 C C . ASP A 1 78 ? 15.777 -7.232 -25.775 1.00 80.38 78 ASP A C 1
ATOM 603 O O . ASP A 1 78 ? 14.590 -7.190 -25.428 1.00 80.38 78 ASP A O 1
ATOM 607 N N . PRO A 1 79 ? 16.249 -6.441 -26.761 1.00 70.62 79 PRO A N 1
ATOM 608 C CA . PRO A 1 79 ? 15.438 -5.449 -27.469 1.00 70.62 79 PRO A CA 1
ATOM 609 C C . PRO A 1 79 ? 14.260 -6.034 -28.263 1.00 70.62 79 PRO A C 1
ATOM 611 O O . PRO A 1 79 ? 13.311 -5.301 -28.558 1.00 70.62 79 PRO A O 1
ATOM 614 N N . GLU A 1 80 ? 14.289 -7.331 -28.594 1.00 74.38 80 GLU A N 1
ATOM 615 C CA . GLU A 1 80 ? 13.222 -8.023 -29.337 1.00 74.38 80 GLU A CA 1
ATOM 616 C C . GLU A 1 80 ? 11.905 -8.077 -28.537 1.00 74.38 80 GLU A C 1
ATOM 618 O O . GLU A 1 80 ? 10.816 -8.093 -29.114 1.00 74.38 80 GLU A O 1
ATOM 623 N N . LEU A 1 81 ? 11.976 -8.034 -27.198 1.00 67.56 81 LEU A N 1
ATOM 624 C CA . LEU A 1 81 ? 10.801 -8.030 -26.315 1.00 67.56 81 LEU A CA 1
ATOM 625 C C . LEU A 1 81 ? 9.965 -6.739 -26.410 1.00 67.56 81 LEU A C 1
ATOM 627 O O . LEU A 1 81 ? 8.775 -6.746 -26.071 1.00 67.56 81 LEU A O 1
ATOM 631 N N . GLY A 1 82 ? 10.553 -5.645 -26.904 1.00 72.06 82 GLY A N 1
ATOM 632 C CA . GLY A 1 82 ? 9.877 -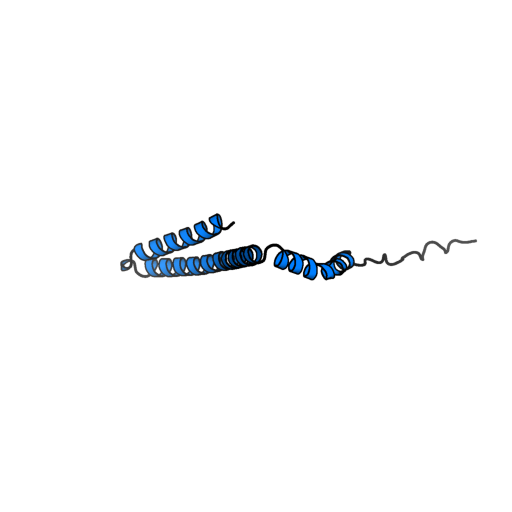4.369 -27.123 1.00 72.06 82 GLY A CA 1
ATOM 633 C C . GLY A 1 82 ? 9.294 -3.714 -25.857 1.00 72.06 82 GLY A C 1
ATOM 634 O O . GLY A 1 82 ? 9.376 -4.209 -24.736 1.00 72.06 82 GLY A O 1
ATOM 635 N N . ILE A 1 83 ? 8.654 -2.553 -26.030 1.00 72.69 83 ILE A N 1
ATOM 636 C CA . ILE A 1 83 ? 8.175 -1.717 -24.907 1.00 72.69 83 ILE A CA 1
ATOM 637 C C . ILE A 1 83 ? 6.830 -2.158 -24.301 1.00 72.69 83 ILE A C 1
ATOM 639 O O . ILE A 1 83 ? 6.350 -1.551 -23.345 1.00 72.69 83 ILE A O 1
ATOM 643 N N . ARG A 1 84 ? 6.179 -3.190 -24.856 1.00 75.88 84 ARG A N 1
ATOM 644 C CA . ARG A 1 84 ? 4.799 -3.569 -24.497 1.00 75.88 84 ARG A CA 1
ATOM 645 C C . ARG A 1 84 ? 4.666 -4.068 -23.059 1.00 75.88 84 ARG A C 1
ATOM 647 O O . ARG A 1 84 ? 3.754 -3.634 -22.360 1.00 75.88 84 ARG A O 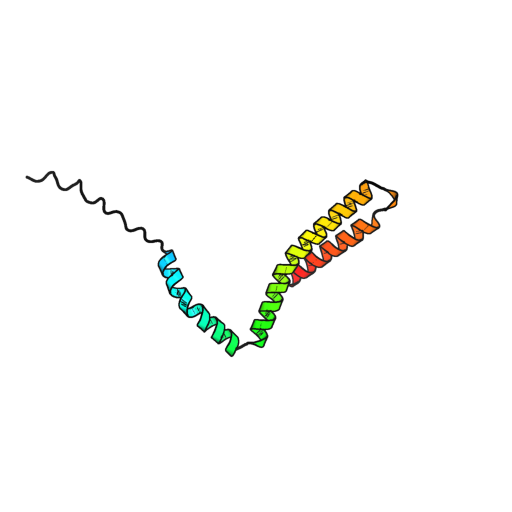1
ATOM 654 N N . LEU A 1 85 ? 5.563 -4.952 -22.619 1.00 73.31 85 LEU A N 1
ATOM 655 C CA . LEU A 1 85 ? 5.565 -5.484 -21.251 1.00 73.31 85 LE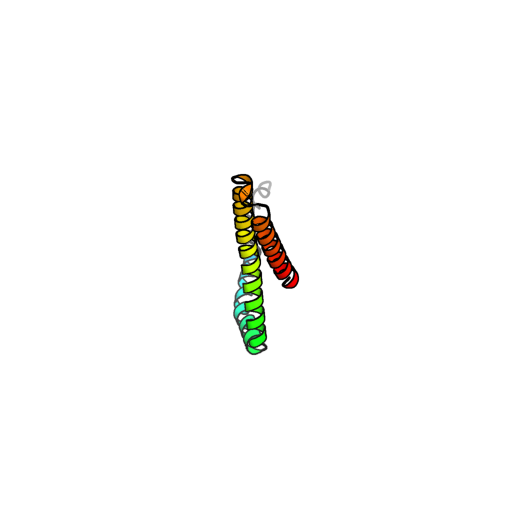U A CA 1
ATOM 656 C C . LEU A 1 85 ? 5.718 -4.372 -20.195 1.00 73.31 85 LEU A C 1
ATOM 658 O O . LEU A 1 85 ? 4.859 -4.279 -19.316 1.00 73.31 85 LEU A O 1
ATOM 662 N N . PRO A 1 86 ? 6.737 -3.492 -20.278 1.00 75.25 86 PRO A N 1
ATOM 663 C CA . PRO A 1 86 ? 6.877 -2.404 -19.314 1.00 75.25 86 PRO A CA 1
ATOM 664 C C . PRO A 1 86 ? 5.708 -1.409 -19.346 1.00 75.25 86 PRO A C 1
ATOM 666 O O . PRO A 1 86 ? 5.318 -0.922 -18.286 1.00 75.25 86 PRO A O 1
ATOM 669 N N . LEU A 1 87 ? 5.083 -1.155 -20.506 1.00 77.75 87 LEU A N 1
ATOM 670 C CA . LEU A 1 87 ? 3.895 -0.293 -20.587 1.00 77.75 87 LEU A CA 1
ATOM 671 C C . LEU A 1 87 ? 2.707 -0.870 -19.799 1.00 77.75 87 LEU A C 1
ATOM 673 O O . LEU A 1 87 ? 2.043 -0.145 -19.058 1.00 77.75 87 LEU A O 1
ATOM 677 N N . VAL A 1 88 ? 2.451 -2.178 -19.920 1.00 78.44 88 VAL A N 1
ATOM 678 C CA . VAL A 1 88 ? 1.379 -2.860 -19.172 1.00 78.44 88 VAL A CA 1
ATOM 679 C C . VAL A 1 88 ? 1.624 -2.745 -17.668 1.00 78.44 88 VAL A C 1
ATOM 681 O O . VAL A 1 88 ? 0.710 -2.375 -16.929 1.00 78.44 88 VAL A O 1
ATOM 684 N N . TYR A 1 89 ? 2.860 -2.973 -17.217 1.00 77.25 89 TYR A N 1
ATOM 685 C CA . TYR A 1 89 ? 3.212 -2.826 -15.805 1.00 77.25 89 TYR A CA 1
ATOM 686 C C . TYR A 1 89 ? 3.095 -1.385 -15.308 1.00 77.25 89 TYR A C 1
ATOM 688 O O . TYR A 1 89 ? 2.539 -1.172 -14.233 1.00 77.25 89 TYR A O 1
ATOM 696 N N . ALA A 1 90 ? 3.519 -0.393 -16.095 1.00 78.19 90 ALA A N 1
ATOM 697 C CA . ALA A 1 90 ? 3.349 1.019 -15.753 1.00 78.19 90 ALA A CA 1
ATOM 698 C C . ALA A 1 90 ? 1.865 1.399 -15.604 1.00 78.19 90 ALA A C 1
ATOM 700 O O . ALA A 1 90 ? 1.489 2.115 -14.674 1.00 78.19 90 ALA A 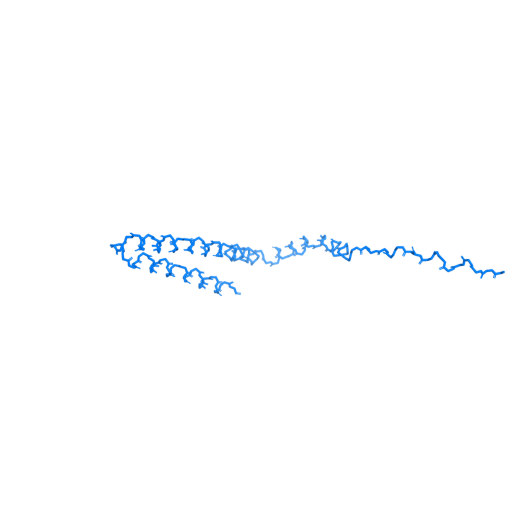O 1
ATOM 701 N N . THR A 1 91 ? 1.004 0.860 -16.472 1.00 78.25 91 THR A N 1
ATOM 702 C CA . THR A 1 91 ? -0.449 1.074 -16.390 1.00 78.25 91 THR A CA 1
ATOM 703 C C . THR A 1 91 ? -1.033 0.429 -15.129 1.00 78.25 91 THR A C 1
ATOM 705 O O . THR A 1 91 ? -1.862 1.035 -14.450 1.00 78.25 91 THR A O 1
ATOM 708 N N . LEU A 1 92 ? -0.564 -0.772 -14.768 1.00 77.00 92 LEU A N 1
ATOM 709 C CA . LEU A 1 92 ? -0.959 -1.461 -13.537 1.00 77.00 92 LEU A CA 1
ATOM 710 C C . LEU A 1 92 ? -0.541 -0.673 -12.286 1.00 77.00 92 LEU A C 1
ATOM 712 O O . LEU A 1 92 ? -1.350 -0.493 -11.375 1.00 77.00 92 LEU A O 1
ATOM 716 N N . VAL A 1 93 ? 0.707 -0.186 -12.253 1.00 79.31 93 VAL A N 1
ATOM 717 C CA . VAL A 1 93 ? 1.249 0.640 -11.159 1.00 79.31 93 VAL A CA 1
ATOM 718 C C . VAL A 1 93 ? 0.394 1.894 -10.989 1.00 79.31 93 VAL A C 1
ATOM 720 O O . VAL A 1 93 ? -0.048 2.193 -9.878 1.00 79.31 93 VAL A O 1
ATOM 723 N N . GLY A 1 94 ? 0.107 2.590 -12.094 1.00 75.75 94 GLY A N 1
ATOM 724 C CA . GLY A 1 94 ? -0.756 3.769 -12.097 1.00 75.75 94 GLY A CA 1
ATOM 725 C C . GLY A 1 94 ? -2.169 3.467 -11.594 1.00 75.75 94 GLY A C 1
ATOM 726 O O . GLY A 1 94 ? -2.703 4.223 -10.786 1.00 75.75 94 GLY A O 1
ATOM 727 N N . GLY A 1 95 ? -2.752 2.334 -11.998 1.00 79.88 95 GLY A N 1
ATOM 728 C CA . GLY A 1 95 ? -4.075 1.899 -11.546 1.00 79.88 95 GLY A CA 1
ATOM 729 C C . GLY A 1 95 ? -4.146 1.644 -10.038 1.00 79.88 95 GLY A C 1
ATOM 730 O O . GLY A 1 95 ? -5.072 2.113 -9.378 1.00 79.88 95 GLY A O 1
ATOM 731 N N . VAL A 1 96 ? -3.149 0.963 -9.467 1.00 78.69 96 VAL A N 1
ATOM 732 C CA . VAL A 1 96 ? -3.086 0.721 -8.014 1.00 78.69 96 VAL A CA 1
ATOM 733 C C . VAL A 1 96 ? -2.893 2.023 -7.237 1.00 78.69 96 VAL A C 1
ATOM 735 O O . VAL A 1 96 ? -3.544 2.216 -6.210 1.00 78.69 96 VAL A O 1
ATOM 738 N N . ALA A 1 97 ? -2.067 2.942 -7.744 1.00 77.38 97 ALA A N 1
ATOM 739 C CA . ALA A 1 97 ? -1.902 4.264 -7.144 1.00 77.38 97 ALA A CA 1
ATOM 740 C C . ALA A 1 97 ? -3.216 5.067 -7.148 1.00 77.38 97 ALA A C 1
ATOM 742 O O . ALA A 1 97 ? -3.547 5.705 -6.151 1.00 77.38 97 ALA A O 1
ATOM 743 N N . LEU A 1 98 ? -3.998 4.984 -8.231 1.00 78.94 98 LEU A N 1
ATOM 744 C CA . LEU A 1 98 ? -5.306 5.638 -8.344 1.00 78.94 98 LEU A CA 1
ATOM 745 C C . LEU A 1 98 ? -6.324 5.081 -7.345 1.00 78.94 98 LEU A C 1
ATOM 747 O O . LEU A 1 98 ? -7.048 5.843 -6.711 1.00 78.94 98 LEU A O 1
ATOM 751 N N . ILE A 1 99 ? -6.360 3.756 -7.185 1.00 80.06 99 ILE A N 1
ATOM 752 C CA . ILE A 1 99 ? -7.222 3.092 -6.200 1.00 80.06 99 ILE A CA 1
ATOM 753 C C . ILE A 1 99 ? -6.837 3.535 -4.787 1.00 80.06 99 ILE A C 1
ATOM 755 O O . ILE A 1 99 ? -7.716 3.885 -4.004 1.00 80.06 99 ILE A O 1
ATOM 759 N N . GLY A 1 100 ? -5.537 3.580 -4.481 1.00 76.44 100 GLY A N 1
ATOM 760 C CA . GLY A 1 100 ? -5.040 4.108 -3.212 1.00 76.44 100 GLY A CA 1
ATOM 761 C C . GLY A 1 100 ? -5.484 5.542 -2.959 1.00 76.44 100 GLY A C 1
ATOM 762 O O . GLY A 1 100 ? -6.036 5.818 -1.902 1.00 76.44 100 GLY A O 1
ATOM 763 N N . ALA A 1 101 ? -5.329 6.421 -3.949 1.00 76.69 101 ALA A N 1
ATOM 764 C CA . ALA A 1 101 ? -5.732 7.819 -3.841 1.00 76.69 101 ALA A CA 1
ATOM 765 C C . ALA A 1 101 ? -7.250 8.006 -3.673 1.00 76.69 101 ALA A C 1
ATOM 767 O O . ALA A 1 101 ? -7.668 8.935 -2.997 1.00 76.69 101 ALA A O 1
ATOM 768 N N . LEU A 1 102 ? -8.075 7.138 -4.269 1.00 79.56 102 LEU A N 1
ATOM 769 C CA . LEU A 1 102 ? -9.535 7.189 -4.123 1.00 79.56 102 LEU A CA 1
ATOM 770 C C . LEU A 1 102 ? -10.012 6.666 -2.758 1.00 79.56 102 LEU A C 1
ATOM 772 O O . LEU A 1 102 ? -11.102 7.007 -2.306 1.00 79.56 102 LEU A O 1
ATOM 776 N N . LEU A 1 103 ? -9.218 5.796 -2.133 1.00 74.31 103 LEU A N 1
ATOM 777 C CA . LEU A 1 103 ? -9.502 5.218 -0.822 1.00 74.31 103 LEU A CA 1
ATOM 778 C C . LEU A 1 103 ? -9.059 6.118 0.340 1.00 74.31 103 LEU A C 1
ATOM 780 O O . LEU A 1 103 ? -9.487 5.844 1.460 1.00 74.31 103 LEU A O 1
ATOM 784 N N . GLN A 1 104 ? -8.200 7.116 0.105 1.00 69.12 104 GLN A N 1
ATOM 785 C CA . GLN A 1 104 ? -7.686 8.062 1.109 1.00 69.12 104 GLN A CA 1
ATOM 786 C C . GLN A 1 104 ? -8.574 9.300 1.247 1.00 69.12 104 GLN A C 1
ATOM 788 O O . GLN A 1 104 ? -8.670 9.791 2.394 1.00 69.12 104 GLN A O 1
#

pLDDT: mean 75.54, std 8.81, range [50.72, 88.69]

Radius of gyration: 29.09 Å; Cα contacts (8 Å, |Δi|>4): 35; chains: 1; bounding box: 51×39×93 Å